Protein AF-A0AAD9SMD8-F1 (afdb_monomer_lite)

Sequence (154 aa):
MNNVNYDNNREYVNLDVPHDYDDERSPIELRICTTVQVEGDNNANLMTALPADHAKAVVDAVTATIRQAGSMNDGGIPMIDEEGRPRPFRITVAAGMNVEGSGNVLGSEEHIKQFLGGKRKRGDGDGGRVVVAADKGSDDDASPQPRRLRRSSI

Organism: Phomopsis amygdali (NCBI:txid1214568)

Foldseek 3Di:
DDDDDPPPDPPPPPDDPDDPPPPPFDAAEAEAEQEAEADEEQAQAADPDALVVVQVVVVVVVVVVLVVLPDPPPVRDPQADPVRDGHHYYYHYHGYYHHYYYNYDYYHPVRSCCSVVVVVPPDPDPPPPPPPDDDDDDDDDDDDDDDDDDDDDD

Secondary structure (DSSP, 8-state):
-------------------S--TTS--EEEEEE--EEE-SSS-EEE-SS-HHHHHHHHHHHHHHHHHHHTSTTS-----B-TTSPBPPEEEEEE--EEE-SSS-EEE-HHHHHHHHHHGGGSSS--------------------PPPPPP----

Radius of gyration: 37.09 Å; chains: 1; bounding box: 69×57×117 Å

Structure (mmCIF, N/CA/C/O backbone):
data_AF-A0AAD9SMD8-F1
#
_entry.id   AF-A0AAD9SMD8-F1
#
loop_
_atom_site.group_PDB
_atom_site.id
_atom_site.type_symbol
_atom_site.label_atom_id
_atom_site.label_alt_id
_atom_site.label_comp_id
_atom_site.label_asym_id
_atom_site.label_entity_id
_atom_site.label_seq_id
_atom_site.pdbx_PDB_ins_code
_atom_site.Cartn_x
_atom_site.Cartn_y
_atom_site.Cartn_z
_atom_site.occupancy
_atom_site.B_iso_or_equiv
_atom_site.auth_seq_id
_atom_site.auth_comp_id
_atom_site.auth_asym_id
_atom_site.auth_atom_id
_atom_site.pdbx_PDB_model_num
ATOM 1 N N . MET A 1 1 ? -27.475 4.976 -46.415 1.00 37.09 1 MET A N 1
ATOM 2 C CA . MET A 1 1 ? -27.737 4.311 -45.121 1.00 37.09 1 MET A CA 1
ATOM 3 C C . MET A 1 1 ? -26.912 3.035 -45.119 1.00 37.09 1 MET A C 1
ATOM 5 O O . MET A 1 1 ? -27.317 2.078 -45.760 1.00 37.09 1 MET A O 1
ATOM 9 N N . ASN A 1 2 ? -25.719 3.062 -44.518 1.00 40.25 2 ASN A N 1
ATOM 10 C CA . ASN A 1 2 ? -24.805 1.915 -44.499 1.00 40.25 2 ASN A CA 1
ATOM 11 C C . ASN A 1 2 ? -24.885 1.250 -43.125 1.00 40.25 2 ASN A C 1
ATOM 13 O O . ASN A 1 2 ? -24.437 1.824 -42.137 1.00 40.25 2 ASN A O 1
ATOM 17 N N . ASN A 1 3 ? -25.485 0.062 -43.087 1.00 40.34 3 ASN A N 1
ATOM 18 C CA . ASN A 1 3 ? -25.540 -0.798 -41.912 1.00 40.34 3 ASN A CA 1
ATOM 19 C C . ASN A 1 3 ? -24.268 -1.653 -41.895 1.00 40.34 3 ASN A C 1
ATOM 21 O O . ASN A 1 3 ? -24.104 -2.520 -42.753 1.00 40.34 3 ASN A O 1
ATOM 25 N N . VAL A 1 4 ? -23.363 -1.403 -40.949 1.00 52.03 4 VAL A N 1
ATOM 26 C CA . VAL A 1 4 ? -22.207 -2.275 -40.708 1.00 52.03 4 VAL A CA 1
ATOM 27 C C . VAL A 1 4 ? -22.582 -3.205 -39.561 1.00 52.03 4 VAL A C 1
ATOM 29 O O . VAL A 1 4 ? -22.691 -2.786 -38.412 1.00 52.03 4 VAL A O 1
ATOM 32 N N . ASN A 1 5 ? -22.862 -4.456 -39.915 1.00 48.25 5 ASN A N 1
ATOM 33 C CA . ASN A 1 5 ? -23.129 -5.548 -38.992 1.00 48.25 5 ASN A CA 1
ATOM 34 C C . ASN A 1 5 ? -21.787 -5.987 -38.382 1.00 48.25 5 ASN A C 1
ATOM 36 O O . ASN A 1 5 ? -20.930 -6.489 -39.108 1.00 48.25 5 ASN A O 1
ATOM 40 N N . TYR A 1 6 ? -21.574 -5.758 -37.085 1.00 47.47 6 TYR A N 1
ATOM 41 C CA . TYR A 1 6 ? -20.417 -6.307 -36.378 1.00 47.47 6 TYR A CA 1
ATOM 42 C C . TYR A 1 6 ? -20.752 -7.735 -35.953 1.00 47.47 6 TYR A C 1
ATOM 44 O O . TYR A 1 6 ? -21.434 -7.962 -34.956 1.00 47.47 6 TYR A O 1
ATOM 52 N N . ASP A 1 7 ? -20.294 -8.683 -36.762 1.00 49.16 7 ASP A N 1
ATOM 53 C CA . ASP A 1 7 ? -20.324 -10.107 -36.457 1.00 49.16 7 ASP A CA 1
ATOM 54 C C . ASP A 1 7 ? -19.351 -10.385 -35.295 1.00 49.16 7 ASP A C 1
ATOM 56 O O . ASP A 1 7 ? -18.130 -10.267 -35.422 1.00 49.16 7 ASP A O 1
ATOM 60 N N . ASN A 1 8 ? -19.917 -10.652 -34.119 1.00 50.91 8 ASN A N 1
ATOM 61 C CA . ASN A 1 8 ? -19.244 -10.743 -32.822 1.00 50.91 8 ASN A CA 1
ATOM 62 C C . ASN A 1 8 ? -18.761 -12.176 -32.521 1.00 50.91 8 ASN A C 1
ATOM 64 O O . ASN A 1 8 ? -18.941 -12.676 -31.416 1.00 50.91 8 ASN A O 1
ATOM 68 N N . ASN A 1 9 ? -18.129 -12.839 -33.490 1.00 48.12 9 ASN A N 1
ATOM 69 C CA . ASN A 1 9 ? -17.571 -14.185 -33.314 1.00 48.12 9 ASN A CA 1
ATOM 70 C C . ASN A 1 9 ? -16.062 -14.213 -33.585 1.00 48.12 9 ASN A C 1
ATOM 72 O O . ASN A 1 9 ? -15.570 -14.917 -34.465 1.00 48.12 9 ASN A O 1
ATOM 76 N N . ARG A 1 10 ? -15.297 -13.450 -32.795 1.00 45.31 10 ARG A N 1
ATOM 77 C CA . ARG A 1 10 ? -13.851 -13.670 -32.704 1.00 45.31 10 ARG A CA 1
ATOM 78 C C . ARG A 1 10 ? -13.603 -14.726 -31.635 1.00 45.31 10 ARG A C 1
ATOM 80 O O . ARG A 1 10 ? -13.593 -14.431 -30.445 1.00 45.31 10 ARG A O 1
ATOM 87 N N . GLU A 1 11 ? -13.465 -15.961 -32.099 1.00 45.81 11 GLU A N 1
ATOM 88 C CA . GLU A 1 11 ? -12.949 -17.090 -31.334 1.00 45.81 11 GLU A CA 1
ATOM 89 C C . GLU A 1 11 ? -11.710 -16.650 -30.540 1.00 45.81 11 GLU A C 1
ATOM 91 O O . GLU A 1 11 ? -10.709 -16.202 -31.105 1.00 45.81 11 GLU A O 1
ATOM 96 N N . TYR A 1 12 ? -11.788 -16.754 -29.214 1.00 48.41 12 TYR A N 1
ATOM 97 C CA . TYR A 1 12 ? -10.625 -16.647 -28.345 1.00 48.41 12 TYR A CA 1
ATOM 98 C C . TYR A 1 12 ? -9.785 -17.908 -28.547 1.00 48.41 12 TYR A C 1
ATOM 100 O O . TYR A 1 12 ? -9.951 -18.911 -27.854 1.00 48.41 12 TYR A O 1
ATOM 108 N N . VAL A 1 13 ? -8.896 -17.867 -29.537 1.00 49.62 13 VAL A N 1
ATOM 109 C CA . VAL A 1 13 ? -7.758 -18.780 -29.597 1.00 49.62 13 VAL A CA 1
ATOM 110 C C . VAL A 1 13 ? -6.926 -18.555 -28.337 1.00 49.62 13 VAL A C 1
ATOM 112 O O . VAL A 1 13 ? -6.273 -17.526 -28.180 1.00 49.62 13 VAL A O 1
ATOM 115 N N . ASN A 1 14 ? -7.003 -19.513 -27.413 1.00 51.34 14 ASN A N 1
ATOM 116 C CA . ASN A 1 14 ? -6.054 -19.663 -26.318 1.00 51.34 14 ASN A CA 1
ATOM 117 C C . ASN A 1 14 ? -4.663 -19.874 -26.930 1.00 51.34 14 ASN A C 1
ATOM 119 O O . ASN A 1 14 ? -4.313 -20.989 -27.314 1.00 51.34 14 ASN A O 1
ATOM 123 N N . LEU A 1 15 ? -3.900 -18.793 -27.055 1.00 50.69 15 LEU A N 1
ATOM 124 C CA . LEU A 1 15 ? -2.476 -18.815 -27.351 1.00 50.69 15 LEU A CA 1
ATOM 125 C C . LEU A 1 15 ? -1.752 -18.275 -26.118 1.00 50.69 15 LEU A C 1
ATOM 127 O O . LEU A 1 15 ? -2.019 -17.163 -25.672 1.00 50.69 15 LEU A O 1
ATOM 131 N N . ASP A 1 16 ? -0.862 -19.121 -25.607 1.00 51.62 16 ASP A N 1
ATOM 132 C CA . ASP A 1 16 ? 0.142 -18.874 -24.573 1.00 51.62 16 ASP A CA 1
ATOM 133 C C . ASP A 1 16 ? -0.337 -18.857 -23.116 1.00 51.62 16 ASP A C 1
ATOM 135 O O . ASP A 1 16 ? -0.513 -17.820 -22.481 1.00 51.62 16 ASP A O 1
ATOM 139 N N . VAL A 1 17 ? -0.415 -20.060 -22.538 1.00 55.19 17 VAL A N 1
ATOM 140 C CA . VAL A 1 17 ? -0.033 -20.263 -21.134 1.00 55.19 17 VAL A CA 1
ATOM 141 C C . VAL A 1 17 ? 1.499 -20.176 -21.089 1.00 55.19 17 VAL A C 1
ATOM 143 O O . VAL A 1 17 ? 2.145 -21.060 -21.659 1.00 55.19 17 VAL A O 1
ATOM 146 N N . PRO A 1 18 ? 2.122 -19.155 -20.472 1.00 51.69 18 PRO A N 1
ATOM 147 C CA . PRO A 1 18 ? 3.570 -19.121 -20.364 1.00 51.69 18 PRO A CA 1
ATOM 148 C C . PRO A 1 18 ? 4.018 -20.198 -19.377 1.00 51.69 18 PRO A C 1
ATOM 150 O O . PRO A 1 18 ? 3.713 -20.149 -18.188 1.00 51.69 18 PRO A O 1
ATOM 153 N N . HIS A 1 19 ? 4.718 -21.174 -19.939 1.00 46.28 19 HIS A N 1
ATOM 154 C CA . HIS A 1 19 ? 5.543 -22.176 -19.283 1.00 46.28 19 HIS A CA 1
ATOM 155 C C . HIS A 1 19 ? 6.683 -21.495 -18.500 1.00 46.28 19 HIS A C 1
ATOM 157 O O . HIS A 1 19 ? 7.206 -20.469 -18.937 1.00 46.28 19 HIS A O 1
ATOM 163 N N . ASP A 1 20 ? 7.067 -22.079 -17.367 1.00 49.25 20 ASP A N 1
ATOM 164 C CA . ASP A 1 20 ? 8.101 -21.629 -16.425 1.00 49.25 20 ASP A CA 1
ATOM 165 C C . ASP A 1 20 ? 9.451 -21.277 -17.101 1.00 49.25 20 ASP A C 1
ATOM 167 O O . ASP A 1 20 ? 10.289 -22.145 -17.328 1.00 49.25 20 ASP A O 1
ATOM 171 N N . TYR A 1 21 ? 9.671 -19.996 -17.427 1.00 48.88 21 TYR A N 1
ATOM 172 C CA . TYR A 1 21 ? 10.947 -19.431 -17.921 1.00 48.88 21 TYR A CA 1
ATOM 173 C C . TYR A 1 21 ? 11.528 -18.367 -16.970 1.00 48.88 21 TYR A C 1
ATOM 175 O O . TYR A 1 21 ? 12.347 -17.541 -17.386 1.00 48.88 21 TYR A O 1
ATOM 183 N N . ASP A 1 22 ? 11.066 -18.320 -15.720 1.00 55.06 22 ASP A N 1
ATOM 184 C CA . ASP A 1 22 ? 11.401 -17.227 -14.798 1.00 55.06 22 ASP A CA 1
ATOM 185 C C . ASP A 1 22 ? 12.686 -17.478 -13.989 1.00 55.06 22 ASP A C 1
ATOM 187 O O . ASP A 1 22 ? 13.324 -16.520 -13.563 1.00 55.06 22 ASP A O 1
ATOM 191 N N . ASP A 1 23 ? 13.131 -18.732 -13.849 1.00 56.59 23 ASP A N 1
ATOM 192 C CA . ASP A 1 23 ? 14.270 -19.075 -12.979 1.00 56.59 23 ASP A CA 1
ATOM 193 C C . ASP A 1 23 ? 15.657 -18.769 -13.589 1.00 56.59 23 ASP A C 1
ATOM 195 O O . ASP A 1 23 ? 16.641 -18.673 -12.860 1.00 56.59 23 ASP A O 1
ATOM 199 N N . GLU A 1 24 ? 15.759 -18.568 -14.910 1.00 61.44 24 GLU A N 1
ATOM 200 C CA . GLU A 1 24 ? 17.026 -18.247 -15.604 1.00 61.44 24 GLU A CA 1
ATOM 201 C C . GLU A 1 24 ? 17.167 -16.768 -15.995 1.00 61.44 24 GLU A C 1
ATOM 203 O O . GLU A 1 24 ? 18.177 -16.362 -16.580 1.00 61.44 24 GLU A O 1
ATOM 208 N N . ARG A 1 25 ? 16.146 -15.946 -15.738 1.00 70.75 25 ARG A N 1
ATOM 209 C CA . ARG A 1 25 ? 16.207 -14.504 -16.004 1.00 70.75 25 ARG A CA 1
ATOM 210 C C . ARG A 1 25 ? 16.769 -13.822 -14.767 1.00 70.75 25 ARG A C 1
ATOM 212 O O . ARG A 1 25 ? 16.466 -14.219 -13.653 1.00 70.75 25 ARG A O 1
ATOM 219 N N . SER A 1 26 ? 17.567 -12.773 -14.950 1.00 80.94 26 SER A N 1
ATOM 220 C CA . SER A 1 26 ? 18.040 -11.933 -13.843 1.00 80.94 26 SER A CA 1
ATOM 221 C C . SER A 1 26 ? 17.081 -10.754 -13.647 1.00 80.94 26 SER A C 1
ATOM 223 O O . SER A 1 26 ? 17.343 -9.678 -14.200 1.00 80.94 26 SER A O 1
ATOM 225 N N . PRO A 1 27 ? 15.949 -10.891 -12.922 1.00 86.56 27 PRO A N 1
ATOM 226 C CA . PRO A 1 27 ? 15.024 -9.787 -12.752 1.00 86.56 27 PRO A CA 1
ATOM 227 C C . PRO A 1 27 ? 15.665 -8.664 -11.939 1.00 86.56 27 PRO A C 1
ATOM 229 O O . PRO A 1 27 ? 16.622 -8.848 -11.183 1.00 86.56 27 PRO A O 1
ATOM 232 N N . ILE A 1 28 ? 15.117 -7.472 -12.097 1.00 86.06 28 ILE A N 1
ATOM 233 C CA . ILE A 1 28 ? 15.288 -6.394 -11.137 1.00 86.06 28 ILE A CA 1
ATOM 234 C C . ILE A 1 28 ? 14.093 -6.488 -10.194 1.00 86.06 28 ILE A C 1
ATOM 236 O O . ILE A 1 28 ? 12.949 -6.303 -10.615 1.00 86.06 28 ILE A O 1
ATOM 240 N N . GLU A 1 29 ? 14.353 -6.829 -8.935 1.00 89.69 29 GLU A N 1
ATOM 241 C CA . GLU A 1 29 ? 13.311 -7.014 -7.931 1.00 89.69 29 GLU A CA 1
ATOM 242 C C . GLU A 1 29 ? 13.233 -5.813 -6.987 1.00 89.69 29 GLU A C 1
ATOM 244 O O . GLU A 1 29 ? 14.230 -5.374 -6.411 1.00 89.69 29 GLU A O 1
ATOM 249 N N . LEU A 1 30 ? 12.018 -5.302 -6.806 1.00 90.06 30 LEU A N 1
ATOM 250 C CA . LEU A 1 30 ? 11.690 -4.274 -5.833 1.00 90.06 30 LEU A CA 1
ATOM 251 C C . LEU A 1 30 ? 10.620 -4.803 -4.882 1.00 90.06 30 LEU A C 1
ATOM 253 O O . LEU A 1 30 ? 9.510 -5.139 -5.295 1.00 90.06 30 LEU A O 1
ATOM 257 N N . ARG A 1 31 ? 10.927 -4.812 -3.585 1.00 93.88 31 ARG A N 1
ATOM 258 C CA . ARG A 1 31 ? 9.972 -5.181 -2.540 1.00 93.88 31 ARG A CA 1
ATOM 259 C C . ARG A 1 31 ? 9.627 -3.973 -1.681 1.00 93.88 31 ARG A C 1
ATOM 261 O O . ARG A 1 31 ? 10.504 -3.374 -1.068 1.00 93.88 31 ARG A O 1
ATOM 268 N N . ILE A 1 32 ? 8.341 -3.648 -1.611 1.00 94.31 32 ILE A N 1
ATOM 269 C CA . ILE A 1 32 ? 7.810 -2.541 -0.813 1.00 94.31 32 ILE A CA 1
ATOM 270 C C . ILE A 1 32 ? 6.962 -3.132 0.307 1.00 94.31 32 ILE A C 1
ATOM 272 O O . ILE A 1 32 ? 6.014 -3.870 0.047 1.00 94.31 32 ILE A O 1
ATOM 276 N N . CYS A 1 33 ? 7.304 -2.815 1.553 1.00 94.94 33 CYS A N 1
ATOM 277 C CA . CYS A 1 33 ? 6.577 -3.268 2.732 1.00 94.94 33 CYS A CA 1
ATOM 278 C C . CYS A 1 33 ? 6.165 -2.058 3.573 1.00 94.94 33 CYS A C 1
ATOM 280 O O . CYS A 1 33 ? 7.026 -1.307 4.026 1.00 94.94 33 CYS A O 1
ATOM 282 N N . THR A 1 34 ? 4.865 -1.865 3.774 1.00 95.19 34 THR A N 1
ATOM 283 C CA . THR A 1 34 ? 4.303 -0.758 4.573 1.00 95.19 34 THR A CA 1
ATOM 284 C C . THR A 1 34 ? 3.443 -1.262 5.727 1.00 95.19 34 THR A C 1
ATOM 286 O O . THR A 1 34 ? 2.564 -0.558 6.217 1.00 95.19 34 THR A O 1
ATOM 289 N N . THR A 1 35 ? 3.674 -2.501 6.160 1.00 94.62 35 THR A N 1
ATOM 290 C CA . THR A 1 35 ? 2.853 -3.175 7.164 1.00 94.62 35 THR A CA 1
ATOM 291 C C . THR A 1 35 ? 2.871 -2.472 8.517 1.00 94.62 35 THR A C 1
ATOM 293 O O . THR A 1 35 ? 3.939 -2.124 9.016 1.00 94.62 35 THR A O 1
ATOM 296 N N . VAL A 1 36 ? 1.702 -2.345 9.143 1.00 94.62 36 VAL A N 1
ATOM 297 C CA . VAL A 1 36 ? 1.554 -1.837 10.515 1.00 94.62 36 VAL A CA 1
ATOM 298 C C . VAL A 1 36 ? 1.141 -2.982 11.431 1.00 94.62 36 VAL A C 1
ATOM 300 O O . VAL A 1 36 ? 0.182 -3.693 11.142 1.00 94.62 36 VAL A O 1
ATOM 303 N N . GLN A 1 37 ? 1.853 -3.150 12.541 1.00 95.56 37 GLN A N 1
ATOM 304 C CA . GLN A 1 37 ? 1.560 -4.150 13.562 1.00 95.56 37 GLN A CA 1
ATOM 305 C C . GLN A 1 37 ? 1.329 -3.442 14.894 1.00 95.56 37 GLN A C 1
ATOM 307 O O . GLN A 1 37 ? 2.157 -2.643 15.331 1.00 95.56 37 GLN A O 1
ATOM 312 N N . VAL A 1 38 ? 0.180 -3.703 15.510 1.00 95.50 38 VAL A N 1
ATOM 313 C CA . VAL A 1 38 ? -0.193 -3.177 16.823 1.00 95.50 38 VAL A CA 1
ATOM 314 C C . VAL A 1 38 ? -0.434 -4.351 17.750 1.00 95.50 38 VAL A C 1
ATOM 316 O O . VAL A 1 38 ? -1.282 -5.190 17.467 1.00 95.50 38 VAL A O 1
ATOM 319 N N . GLU A 1 39 ? 0.296 -4.383 18.858 1.00 96.44 39 GLU A N 1
ATOM 320 C CA . GLU A 1 39 ? 0.222 -5.444 19.861 1.00 96.44 39 GLU A CA 1
ATOM 321 C C . GLU A 1 39 ? -0.137 -4.870 21.233 1.00 96.44 39 GLU A C 1
ATOM 323 O O . GLU A 1 39 ? 0.208 -3.732 21.565 1.00 96.44 39 GLU A O 1
ATOM 328 N N . GLY A 1 40 ? -0.812 -5.678 22.048 1.00 95.81 40 GLY A N 1
ATOM 329 C CA . GLY A 1 40 ? -1.255 -5.300 23.388 1.00 95.81 40 GLY A CA 1
ATOM 330 C C . GLY A 1 40 ? -2.599 -4.571 23.408 1.00 95.81 40 GLY A C 1
ATOM 331 O O . GLY A 1 40 ? -3.321 -4.503 22.415 1.00 95.81 40 GLY A O 1
ATOM 332 N N . ASP A 1 41 ? -2.953 -4.037 24.575 1.00 95.69 41 ASP A N 1
ATOM 333 C CA . ASP A 1 41 ? -4.276 -3.470 24.826 1.00 95.69 41 ASP A CA 1
ATOM 334 C C . ASP A 1 41 ? -4.258 -1.941 24.929 1.00 95.69 41 ASP A C 1
ATOM 336 O O . ASP A 1 41 ? -3.317 -1.338 25.444 1.00 95.69 41 ASP A O 1
ATOM 340 N N . ASN A 1 42 ? -5.381 -1.313 24.575 1.00 93.44 42 ASN A N 1
ATOM 341 C CA . ASN A 1 42 ? -5.644 0.117 24.758 1.00 93.44 42 ASN A CA 1
ATOM 342 C C . ASN A 1 42 ? -4.685 1.062 24.011 1.00 93.44 42 ASN A C 1
ATOM 344 O O . ASN A 1 42 ? -4.486 2.203 24.446 1.00 93.44 42 ASN A O 1
ATOM 348 N N . ASN A 1 43 ? -4.125 0.620 22.886 1.00 93.06 43 ASN A N 1
ATOM 349 C CA . ASN A 1 43 ? -3.302 1.467 22.031 1.00 93.06 43 ASN A CA 1
ATOM 350 C C . ASN A 1 43 ? -4.152 2.521 21.310 1.00 93.06 43 ASN A C 1
ATOM 352 O O . ASN A 1 43 ? -5.278 2.251 20.896 1.00 93.06 43 ASN A O 1
ATOM 356 N N . ALA A 1 44 ? -3.595 3.715 21.114 1.00 93.44 44 ALA A N 1
ATOM 357 C CA . ALA A 1 44 ? -4.220 4.791 20.350 1.00 93.44 44 ALA A CA 1
ATOM 358 C C . ALA A 1 44 ? -3.236 5.287 19.285 1.00 93.44 44 ALA A C 1
ATOM 360 O O . ALA A 1 44 ? -2.317 6.044 19.593 1.00 93.44 44 ALA A O 1
ATOM 361 N N . ASN A 1 45 ? -3.427 4.851 18.039 1.00 93.00 45 ASN A N 1
ATOM 362 C CA . ASN A 1 45 ? -2.545 5.175 16.920 1.00 93.00 45 ASN A CA 1
ATOM 363 C C . ASN A 1 45 ? -3.227 6.133 15.941 1.00 93.00 45 ASN A C 1
ATOM 365 O O . ASN A 1 45 ? -4.216 5.793 15.289 1.00 93.00 45 ASN A O 1
ATOM 369 N N . LEU A 1 46 ? -2.667 7.336 15.822 1.00 94.06 46 LEU A N 1
ATOM 370 C CA . LEU A 1 46 ? -3.077 8.299 14.809 1.00 94.06 46 LEU A CA 1
ATOM 371 C C . LEU A 1 46 ? -2.599 7.826 13.433 1.00 94.06 46 LEU A C 1
ATOM 373 O O . LEU A 1 46 ? -1.398 7.705 13.203 1.00 94.06 46 LEU A O 1
ATOM 377 N N . MET A 1 47 ? -3.536 7.610 12.514 1.00 92.31 47 MET A N 1
ATOM 378 C CA . MET A 1 47 ? -3.246 7.257 11.126 1.00 92.31 47 MET A CA 1
ATOM 379 C C . MET A 1 47 ? -3.657 8.399 10.204 1.00 92.31 47 MET A C 1
ATOM 381 O O . MET A 1 47 ? -4.828 8.774 10.147 1.00 92.31 47 MET A O 1
ATOM 385 N N . THR A 1 48 ? -2.685 8.952 9.482 1.00 90.56 48 THR A N 1
ATOM 386 C CA . THR A 1 48 ? -2.912 9.994 8.469 1.00 90.56 48 THR A CA 1
ATOM 387 C C . THR A 1 48 ? -3.249 9.412 7.098 1.00 90.56 48 THR A C 1
ATOM 389 O O . THR A 1 48 ? -3.911 10.078 6.308 1.00 90.56 48 THR A O 1
ATOM 392 N N . ALA A 1 49 ? -2.830 8.174 6.828 1.00 91.31 49 ALA A N 1
ATOM 393 C CA . ALA A 1 49 ? -3.174 7.397 5.643 1.00 91.31 49 ALA A CA 1
ATOM 394 C C . ALA A 1 49 ? -3.068 5.892 5.947 1.00 91.31 49 ALA A C 1
ATOM 396 O O . ALA A 1 49 ? -2.516 5.493 6.980 1.00 91.31 49 ALA A O 1
ATOM 397 N N . LEU A 1 50 ? -3.608 5.047 5.066 1.00 93.06 50 LEU A N 1
ATOM 398 C CA . LEU A 1 50 ? -3.499 3.596 5.207 1.00 93.06 50 LEU A CA 1
ATOM 399 C C . LEU A 1 50 ? -2.132 3.098 4.697 1.00 93.06 50 LEU A C 1
ATOM 401 O O . LEU A 1 50 ? -1.554 3.697 3.786 1.00 93.06 50 LEU A O 1
ATOM 405 N N . PRO A 1 51 ? -1.630 1.949 5.194 1.00 94.69 51 PRO A N 1
ATOM 406 C CA . PRO A 1 51 ? -0.466 1.257 4.634 1.00 94.69 51 PRO A CA 1
ATOM 407 C C . PRO A 1 51 ? -0.472 1.153 3.105 1.00 94.69 51 PRO A C 1
ATOM 409 O O . PRO A 1 51 ? 0.566 1.317 2.461 1.00 94.69 51 PRO A O 1
ATOM 412 N N . ALA A 1 52 ? -1.646 0.907 2.517 1.00 94.50 52 ALA A N 1
ATOM 413 C CA . ALA A 1 52 ? -1.827 0.795 1.074 1.00 94.50 52 ALA A CA 1
ATOM 414 C C . ALA A 1 52 ? -1.580 2.123 0.340 1.00 94.50 52 ALA A C 1
ATOM 416 O O . ALA A 1 52 ? -0.966 2.120 -0.726 1.00 94.50 52 ALA A O 1
ATOM 417 N N . ASP A 1 53 ? -1.990 3.251 0.925 1.00 95.00 53 ASP A N 1
ATOM 418 C CA . ASP A 1 53 ? -1.792 4.580 0.340 1.00 95.00 53 ASP A CA 1
ATOM 419 C C . ASP A 1 53 ? -0.304 4.932 0.298 1.00 95.00 53 ASP A C 1
ATOM 421 O O . ASP A 1 53 ? 0.213 5.395 -0.721 1.00 95.00 53 ASP A O 1
ATOM 425 N N . HIS A 1 54 ? 0.411 4.631 1.385 1.00 94.62 54 HIS A N 1
ATOM 426 C CA . HIS A 1 54 ? 1.861 4.793 1.443 1.00 94.62 54 HIS A CA 1
ATOM 427 C C . HIS A 1 54 ? 2.572 3.892 0.435 1.00 94.62 54 HIS A C 1
ATOM 429 O O . HIS A 1 54 ? 3.458 4.355 -0.281 1.00 94.62 54 HIS A O 1
ATOM 435 N N . ALA A 1 55 ? 2.170 2.622 0.339 1.00 95.25 55 ALA A N 1
ATOM 436 C CA . ALA A 1 55 ? 2.764 1.699 -0.620 1.00 95.25 55 ALA A CA 1
ATOM 437 C C . ALA A 1 55 ? 2.570 2.185 -2.057 1.00 95.25 55 ALA A C 1
ATOM 439 O O . ALA A 1 55 ? 3.523 2.194 -2.833 1.00 95.25 55 ALA A O 1
ATOM 440 N N . LYS A 1 56 ? 1.362 2.645 -2.395 1.00 94.88 56 LYS A N 1
ATOM 441 C CA . LYS A 1 56 ? 1.061 3.210 -3.709 1.00 94.88 56 LYS A CA 1
ATOM 442 C C . LYS A 1 56 ? 1.936 4.423 -4.017 1.00 94.88 56 LYS A C 1
ATOM 444 O O . LYS A 1 56 ? 2.552 4.458 -5.076 1.00 94.88 56 LYS A O 1
ATOM 449 N N . ALA A 1 57 ? 2.046 5.371 -3.087 1.00 95.50 57 ALA A N 1
ATOM 450 C CA . ALA A 1 57 ? 2.877 6.559 -3.279 1.00 95.50 57 ALA A CA 1
ATOM 451 C C . ALA A 1 57 ? 4.349 6.198 -3.551 1.00 95.50 57 ALA A C 1
ATOM 453 O O . ALA A 1 57 ? 4.983 6.792 -4.424 1.00 95.50 57 ALA A O 1
ATOM 454 N N . VAL A 1 58 ? 4.879 5.191 -2.848 1.00 94.06 58 VAL A N 1
ATOM 455 C CA . VAL A 1 58 ? 6.240 4.686 -3.079 1.00 94.06 58 VAL A CA 1
ATOM 456 C C . VAL A 1 58 ? 6.355 4.022 -4.452 1.00 94.06 58 VAL A C 1
ATOM 458 O O . VAL A 1 58 ? 7.286 4.333 -5.192 1.00 94.06 58 VAL A O 1
ATOM 461 N N . VAL A 1 59 ? 5.415 3.148 -4.827 1.00 94.12 59 VAL A N 1
ATOM 462 C CA . VAL A 1 59 ? 5.407 2.491 -6.148 1.00 94.12 59 VAL A CA 1
ATOM 463 C C . VAL A 1 59 ? 5.378 3.522 -7.273 1.00 94.12 59 VAL A C 1
ATOM 465 O O . VAL A 1 59 ? 6.162 3.413 -8.218 1.00 94.12 59 VAL A O 1
ATOM 468 N N . ASP A 1 60 ? 4.508 4.524 -7.173 1.00 93.44 60 ASP A N 1
ATOM 469 C CA . ASP A 1 60 ? 4.346 5.557 -8.195 1.00 93.44 60 ASP A CA 1
ATOM 470 C C . ASP A 1 60 ? 5.638 6.377 -8.348 1.00 93.44 60 ASP A C 1
ATOM 472 O O . ASP A 1 60 ? 6.129 6.567 -9.465 1.00 93.44 60 ASP A O 1
ATOM 476 N N . ALA A 1 61 ? 6.245 6.790 -7.229 1.00 92.44 61 ALA A N 1
ATOM 477 C CA . ALA A 1 61 ? 7.502 7.539 -7.221 1.00 92.44 61 ALA A CA 1
ATOM 478 C C . ALA A 1 61 ? 8.673 6.726 -7.794 1.00 92.44 61 ALA A C 1
ATOM 480 O O . ALA A 1 61 ? 9.460 7.237 -8.599 1.00 92.44 61 ALA A O 1
ATOM 481 N N . VAL A 1 62 ? 8.778 5.449 -7.422 1.00 89.75 62 VAL A N 1
ATOM 482 C CA . VAL A 1 62 ? 9.844 4.571 -7.917 1.00 89.75 62 VAL A CA 1
ATOM 483 C C . VAL A 1 62 ? 9.652 4.280 -9.403 1.00 89.75 62 VAL A C 1
ATOM 485 O O . VAL A 1 62 ? 10.602 4.392 -10.173 1.00 89.75 62 VAL A O 1
ATOM 488 N N . THR A 1 63 ? 8.426 4.002 -9.844 1.00 87.62 63 THR A N 1
ATOM 489 C CA . THR A 1 63 ? 8.120 3.764 -11.263 1.00 87.62 63 THR A CA 1
ATOM 490 C C . THR A 1 63 ? 8.430 4.994 -12.115 1.00 87.62 63 THR A C 1
ATOM 492 O O . THR A 1 63 ? 9.004 4.865 -13.199 1.00 87.62 63 THR A O 1
ATOM 495 N N . ALA A 1 64 ? 8.087 6.193 -11.633 1.00 88.31 64 ALA A N 1
ATOM 496 C CA . ALA A 1 64 ? 8.432 7.442 -12.307 1.00 88.31 64 ALA A CA 1
ATOM 497 C C . ALA A 1 64 ? 9.953 7.621 -12.410 1.00 88.31 64 ALA A C 1
ATOM 499 O O . ALA A 1 64 ? 10.464 7.891 -13.498 1.00 88.31 64 ALA A O 1
ATOM 500 N N . THR A 1 65 ? 10.670 7.384 -11.311 1.00 85.88 65 THR A N 1
ATOM 501 C CA . THR A 1 65 ? 12.137 7.454 -11.269 1.00 85.88 65 THR A CA 1
ATOM 502 C C . THR A 1 65 ? 12.778 6.465 -12.239 1.00 85.88 65 THR A C 1
ATOM 504 O O . THR A 1 65 ? 13.661 6.849 -12.993 1.00 85.88 65 THR A O 1
ATOM 507 N N . ILE A 1 66 ? 12.314 5.214 -12.297 1.00 82.88 66 ILE A N 1
ATOM 508 C CA . ILE A 1 66 ? 12.860 4.192 -13.208 1.00 82.88 66 ILE A CA 1
ATOM 509 C C . ILE A 1 66 ? 12.665 4.593 -14.671 1.00 82.88 66 ILE A C 1
ATOM 511 O O . ILE A 1 66 ? 13.589 4.483 -15.475 1.00 82.88 66 ILE A O 1
ATOM 515 N N . ARG A 1 67 ? 11.478 5.106 -15.020 1.00 81.50 67 ARG A N 1
ATOM 516 C CA . ARG A 1 67 ? 11.202 5.599 -16.378 1.00 81.50 67 ARG A CA 1
ATOM 517 C C . ARG A 1 67 ? 12.123 6.756 -16.767 1.00 81.50 67 ARG A C 1
ATOM 519 O O . ARG A 1 67 ? 12.497 6.857 -17.929 1.00 81.50 67 ARG A O 1
ATOM 526 N N . GLN A 1 68 ? 12.482 7.611 -15.811 1.00 81.00 68 GLN A N 1
ATOM 527 C CA . GLN A 1 68 ? 13.387 8.743 -16.026 1.00 81.00 68 GLN A CA 1
ATOM 528 C C . GLN A 1 68 ? 14.860 8.310 -16.069 1.00 81.00 68 GLN A C 1
ATOM 530 O O . GLN A 1 68 ? 15.603 8.775 -16.928 1.00 81.00 68 GLN A O 1
ATOM 535 N N . ALA A 1 69 ? 15.264 7.377 -15.203 1.00 73.25 69 ALA A N 1
ATOM 536 C CA . ALA A 1 69 ? 16.622 6.840 -15.117 1.00 73.25 69 ALA A CA 1
ATOM 537 C C . ALA A 1 69 ? 17.026 6.015 -16.350 1.00 73.25 69 ALA A C 1
ATOM 539 O O . ALA A 1 69 ? 18.211 5.830 -16.599 1.00 73.25 69 ALA A O 1
ATOM 540 N N . GLY A 1 70 ? 16.065 5.541 -17.151 1.00 61.47 70 GLY A N 1
ATOM 541 C CA . GLY A 1 70 ? 16.334 4.947 -18.466 1.00 61.47 70 GLY A CA 1
ATOM 542 C C . GLY A 1 70 ? 16.850 5.942 -19.518 1.00 61.47 70 GLY A C 1
ATOM 543 O O . GLY A 1 70 ? 17.231 5.526 -20.610 1.00 61.47 70 GLY A O 1
ATOM 544 N N . SER A 1 71 ? 16.867 7.246 -19.217 1.00 57.53 71 SER A N 1
ATOM 545 C CA . SER A 1 71 ? 17.454 8.272 -20.079 1.00 57.53 71 SER A CA 1
ATOM 546 C C . SER A 1 71 ? 18.985 8.258 -19.976 1.00 57.53 71 SER A C 1
ATOM 548 O O . SER A 1 71 ? 19.555 8.291 -18.890 1.00 57.53 71 SER A O 1
ATOM 550 N N . MET A 1 72 ? 19.651 8.222 -21.130 1.00 55.25 72 MET A N 1
ATOM 551 C CA . MET A 1 72 ? 21.072 7.898 -21.350 1.00 55.25 72 MET A CA 1
ATOM 552 C C . MET A 1 72 ? 22.128 8.753 -20.619 1.00 55.25 72 MET A C 1
ATOM 554 O O . MET A 1 72 ? 23.311 8.435 -20.713 1.00 55.25 72 MET A O 1
ATOM 558 N N . ASN A 1 73 ? 21.746 9.813 -19.902 1.00 57.34 73 ASN A N 1
ATOM 559 C CA . ASN A 1 73 ? 22.691 10.828 -19.427 1.00 57.34 73 ASN A CA 1
ATOM 560 C C . ASN A 1 73 ? 23.150 10.662 -17.964 1.00 57.34 73 ASN A C 1
ATOM 562 O O . ASN A 1 73 ? 24.190 11.217 -17.625 1.00 57.34 73 ASN A O 1
ATOM 566 N N . ASP A 1 74 ? 22.453 9.874 -17.132 1.00 59.91 74 ASP A N 1
ATOM 567 C CA . ASP A 1 74 ? 22.711 9.800 -15.675 1.00 59.91 74 ASP A CA 1
ATOM 568 C C . ASP A 1 74 ? 23.123 8.401 -15.161 1.00 59.91 74 ASP A C 1
ATOM 570 O O . ASP A 1 74 ? 23.002 8.104 -13.975 1.00 59.91 74 ASP A O 1
ATOM 574 N N . GLY A 1 75 ? 23.640 7.520 -16.028 1.00 62.94 75 GLY A N 1
ATOM 575 C CA . GLY A 1 75 ? 24.133 6.198 -15.598 1.00 62.94 75 GLY A CA 1
ATOM 576 C C . GLY A 1 75 ? 23.014 5.226 -15.208 1.00 62.94 75 GLY A C 1
ATOM 577 O O . GLY A 1 75 ? 23.054 4.626 -14.138 1.00 62.94 75 GLY A O 1
ATOM 578 N N . GLY A 1 76 ? 22.008 5.108 -16.082 1.00 74.25 76 GLY A N 1
ATOM 579 C CA . GLY A 1 76 ? 20.760 4.374 -15.867 1.00 74.25 76 GLY A CA 1
ATOM 580 C C . GLY A 1 76 ? 20.867 2.909 -15.427 1.00 74.25 76 GLY A C 1
ATOM 581 O O . GLY A 1 76 ? 21.930 2.293 -15.383 1.00 74.25 76 GLY A O 1
ATOM 582 N N . ILE A 1 77 ? 19.709 2.327 -15.115 1.00 80.44 77 ILE A N 1
ATOM 583 C CA . ILE A 1 77 ? 19.601 0.931 -14.675 1.00 80.44 77 ILE A CA 1
ATOM 584 C C . ILE A 1 77 ? 19.921 0.005 -15.865 1.00 80.44 77 ILE A C 1
ATOM 586 O O . ILE A 1 77 ? 19.289 0.150 -16.914 1.00 80.44 77 ILE A O 1
ATOM 590 N N . PRO A 1 78 ? 20.863 -0.953 -15.749 1.00 81.50 78 PRO A N 1
ATOM 591 C CA . PRO A 1 78 ? 21.173 -1.876 -16.836 1.00 81.50 78 PRO A CA 1
ATOM 592 C C . PRO A 1 78 ? 19.975 -2.797 -17.091 1.00 81.50 78 PRO A C 1
ATOM 594 O O . PRO A 1 78 ? 19.641 -3.638 -16.258 1.00 81.50 78 PRO A O 1
ATOM 597 N N . MET A 1 79 ? 19.329 -2.618 -18.245 1.00 84.94 79 MET A N 1
ATOM 598 C CA . MET A 1 79 ? 18.102 -3.328 -18.638 1.00 84.94 79 MET A CA 1
ATOM 599 C C . MET A 1 79 ? 18.352 -4.582 -19.486 1.00 84.94 79 MET A C 1
ATOM 601 O O . MET A 1 79 ? 17.391 -5.234 -19.885 1.00 84.94 79 MET A O 1
ATOM 605 N N . ILE A 1 80 ? 19.611 -4.917 -19.769 1.00 85.75 80 ILE A N 1
ATOM 606 C CA . ILE A 1 80 ? 20.020 -6.081 -20.562 1.00 85.75 80 ILE A CA 1
ATOM 607 C C . ILE A 1 80 ? 20.871 -6.997 -19.674 1.00 85.75 80 ILE A C 1
ATOM 609 O O . ILE A 1 80 ? 21.702 -6.494 -18.915 1.00 85.75 80 ILE A O 1
ATOM 613 N N . ASP A 1 81 ? 20.613 -8.304 -19.707 1.00 84.38 81 ASP A N 1
ATOM 614 C CA . ASP A 1 81 ? 21.391 -9.314 -18.977 1.00 84.38 81 ASP A CA 1
ATOM 615 C C . ASP A 1 81 ? 22.674 -9.730 -19.728 1.00 84.38 81 ASP A C 1
ATOM 617 O O . ASP A 1 81 ? 22.989 -9.205 -20.799 1.00 84.38 81 ASP A O 1
ATOM 621 N N . GLU A 1 82 ? 23.448 -10.646 -19.142 1.00 84.81 82 GLU A N 1
ATOM 622 C CA . GLU A 1 82 ? 24.728 -11.118 -19.692 1.00 84.81 82 GLU A CA 1
ATOM 623 C C . GLU A 1 82 ? 24.553 -11.877 -21.020 1.00 84.81 82 GLU A C 1
ATOM 625 O O . GLU A 1 82 ? 25.463 -11.906 -21.851 1.00 84.81 82 GLU A O 1
ATOM 630 N N . GLU A 1 83 ? 23.357 -12.415 -21.268 1.00 84.44 83 GLU A N 1
ATOM 631 C CA . GLU A 1 83 ? 22.979 -13.109 -22.500 1.00 84.44 83 GLU A CA 1
ATOM 632 C C . GLU A 1 83 ? 22.344 -12.180 -23.550 1.00 84.44 83 GLU A C 1
ATOM 634 O O . GLU A 1 83 ? 21.925 -12.639 -24.617 1.00 84.44 83 GLU A O 1
ATOM 639 N N . GLY A 1 84 ? 22.268 -10.871 -23.286 1.00 85.00 84 GLY A N 1
ATOM 640 C CA . GLY A 1 84 ? 21.715 -9.886 -24.217 1.00 85.00 84 GLY A CA 1
ATOM 641 C C . GLY A 1 84 ? 20.184 -9.789 -24.217 1.00 85.00 84 GLY A C 1
ATOM 642 O O . GLY A 1 84 ? 19.612 -9.141 -25.099 1.00 85.00 84 GLY A O 1
ATOM 643 N N . ARG A 1 85 ? 19.495 -10.409 -23.253 1.00 86.88 85 ARG A N 1
ATOM 644 C CA . ARG A 1 85 ? 18.030 -10.406 -23.129 1.00 86.88 85 ARG A CA 1
ATOM 645 C C . ARG A 1 85 ? 17.553 -9.252 -22.234 1.00 86.88 85 ARG A C 1
ATOM 647 O O . ARG A 1 85 ? 18.264 -8.839 -21.318 1.00 86.88 85 ARG A O 1
ATOM 654 N N . PRO A 1 86 ? 16.331 -8.724 -22.444 1.00 86.19 86 PRO A N 1
ATOM 655 C CA . PRO A 1 86 ? 15.750 -7.734 -21.542 1.00 86.19 86 PRO A CA 1
ATOM 656 C C . PRO A 1 86 ? 15.533 -8.295 -20.132 1.00 86.19 86 PRO A C 1
ATOM 658 O O . PRO A 1 86 ? 14.903 -9.341 -19.964 1.00 86.19 86 PRO A O 1
ATOM 661 N N . ARG A 1 87 ? 15.987 -7.564 -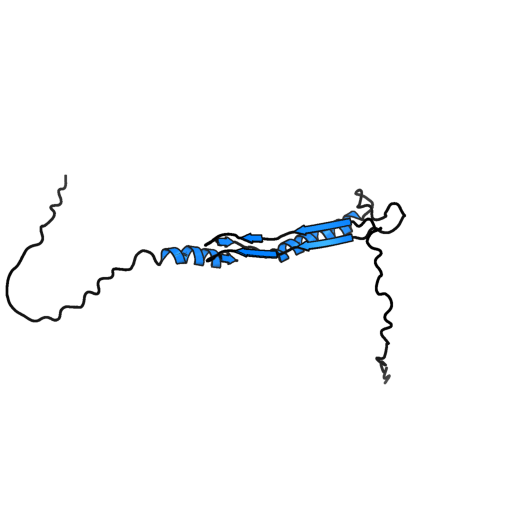19.112 1.00 86.94 87 ARG A N 1
ATOM 662 C CA . ARG A 1 87 ? 15.767 -7.910 -17.703 1.00 86.94 87 ARG A CA 1
ATOM 663 C C . ARG A 1 87 ? 14.312 -7.634 -17.297 1.00 86.94 87 ARG A C 1
ATOM 665 O O . ARG A 1 87 ? 13.856 -6.496 -17.443 1.00 86.94 87 ARG A O 1
ATOM 672 N N . PRO A 1 88 ? 13.577 -8.622 -16.752 1.00 86.38 88 PRO A N 1
ATOM 673 C CA . PRO A 1 88 ? 12.250 -8.389 -16.187 1.00 86.38 88 PRO A CA 1
ATOM 674 C C . PRO A 1 88 ? 12.308 -7.457 -14.972 1.00 86.38 88 PRO A C 1
ATOM 676 O O . PRO A 1 88 ? 13.269 -7.492 -14.207 1.00 86.38 88 PRO A O 1
ATOM 679 N N . PHE A 1 89 ? 11.261 -6.660 -14.751 1.00 85.31 89 PHE A N 1
ATOM 680 C CA . PHE A 1 89 ? 11.117 -5.838 -13.547 1.00 85.31 89 PHE A CA 1
ATOM 681 C C . PHE A 1 89 ? 9.960 -6.368 -12.698 1.00 85.31 89 PHE A C 1
ATOM 683 O O . PHE A 1 89 ? 8.820 -6.399 -13.165 1.00 85.31 89 PHE A O 1
ATOM 690 N N . ARG A 1 90 ? 10.238 -6.780 -11.458 1.00 89.00 90 ARG A N 1
ATOM 691 C CA . ARG A 1 90 ? 9.240 -7.356 -10.548 1.00 89.00 90 ARG A CA 1
ATOM 692 C C . ARG A 1 90 ? 9.055 -6.460 -9.333 1.00 89.00 90 ARG A C 1
ATOM 694 O O . ARG A 1 90 ? 10.009 -6.182 -8.614 1.00 89.00 90 ARG A O 1
ATOM 701 N N . ILE A 1 91 ? 7.813 -6.044 -9.086 1.00 89.94 91 ILE A N 1
ATOM 702 C CA . ILE A 1 91 ? 7.442 -5.266 -7.900 1.00 89.94 91 ILE A CA 1
ATOM 703 C C . ILE A 1 91 ? 6.529 -6.108 -7.022 1.00 89.94 91 ILE A C 1
ATOM 705 O O . ILE A 1 91 ? 5.433 -6.480 -7.438 1.00 89.94 91 ILE A O 1
ATOM 709 N N . THR A 1 92 ? 6.963 -6.360 -5.792 1.00 94.25 92 THR A N 1
ATOM 710 C CA . THR A 1 92 ? 6.164 -7.044 -4.774 1.00 94.25 92 THR A CA 1
ATOM 711 C C . THR A 1 92 ? 5.788 -6.046 -3.687 1.00 94.25 92 THR A C 1
ATOM 713 O O . THR A 1 92 ? 6.662 -5.440 -3.068 1.00 94.25 92 THR A O 1
ATOM 716 N N . VAL A 1 93 ? 4.490 -5.880 -3.429 1.00 94.19 93 VAL A N 1
ATOM 717 C CA . VAL A 1 93 ? 3.977 -4.929 -2.434 1.00 94.19 93 VAL A CA 1
ATOM 718 C C . VAL A 1 93 ? 3.250 -5.671 -1.319 1.00 94.19 93 VAL A C 1
ATOM 720 O O . VAL A 1 93 ? 2.304 -6.411 -1.574 1.00 94.19 93 VAL A O 1
ATOM 723 N N . ALA A 1 94 ? 3.672 -5.439 -0.078 1.00 94.62 94 ALA A N 1
ATOM 724 C CA . ALA A 1 94 ? 3.015 -5.923 1.128 1.00 94.62 94 ALA A CA 1
ATOM 725 C C . ALA A 1 94 ? 2.532 -4.727 1.962 1.00 94.62 94 ALA A C 1
ATOM 727 O O . ALA A 1 94 ? 3.324 -4.030 2.594 1.00 94.62 94 ALA A O 1
ATOM 728 N N . ALA A 1 95 ? 1.222 -4.494 1.965 1.00 94.94 95 ALA A N 1
ATOM 729 C CA . ALA A 1 95 ? 0.579 -3.413 2.708 1.00 94.94 95 ALA A CA 1
ATOM 730 C C . ALA A 1 95 ? -0.523 -3.997 3.596 1.00 94.94 95 ALA A C 1
ATOM 732 O O . ALA A 1 95 ? -1.690 -4.053 3.218 1.00 94.94 95 ALA A O 1
ATOM 733 N N . GLY A 1 96 ? -0.120 -4.505 4.758 1.00 94.31 96 GLY A N 1
ATOM 734 C CA . GLY A 1 96 ? -1.010 -5.138 5.729 1.00 94.31 96 GLY A CA 1
ATOM 735 C C . GLY A 1 96 ? -1.160 -4.315 7.002 1.00 94.31 96 GLY A C 1
ATOM 736 O O . GLY A 1 96 ? -0.322 -3.475 7.321 1.00 94.31 96 GLY A O 1
ATOM 737 N N . MET A 1 97 ? -2.216 -4.586 7.757 1.00 94.25 97 MET A N 1
ATOM 738 C CA . MET A 1 97 ? -2.367 -4.074 9.111 1.00 94.25 97 MET A CA 1
ATOM 739 C C . MET A 1 97 ? -2.817 -5.218 10.010 1.00 94.25 97 MET A C 1
ATOM 741 O O . MET A 1 97 ? -3.848 -5.829 9.738 1.00 94.25 97 MET A O 1
ATOM 745 N N . ASN A 1 98 ? -2.033 -5.513 11.044 1.00 95.62 98 ASN A N 1
ATOM 746 C CA . ASN A 1 98 ? -2.365 -6.508 12.055 1.00 95.62 98 ASN A CA 1
ATOM 747 C C . ASN A 1 98 ? -2.555 -5.812 13.403 1.00 95.62 98 ASN A C 1
ATOM 749 O O . ASN A 1 98 ? -1.724 -4.995 13.802 1.00 95.62 98 ASN A O 1
ATOM 753 N N . VAL A 1 99 ? -3.660 -6.114 14.079 1.00 95.56 99 VAL A N 1
ATOM 754 C CA . VAL A 1 99 ? -4.009 -5.516 15.370 1.00 95.56 99 VAL A CA 1
ATOM 755 C C . VAL A 1 99 ? -4.403 -6.636 16.311 1.00 95.56 99 VAL A C 1
ATOM 757 O O . VAL A 1 99 ? -5.434 -7.281 16.125 1.00 95.56 99 VAL A O 1
ATOM 760 N N . GLU A 1 100 ? -3.584 -6.837 17.328 1.00 97.19 100 GLU A N 1
ATOM 761 C CA . GLU A 1 100 ? -3.756 -7.860 18.349 1.00 97.19 100 GLU A CA 1
ATOM 762 C C . GLU A 1 100 ? -4.022 -7.206 19.706 1.00 97.19 100 GLU A C 1
ATOM 764 O O . GLU A 1 100 ? -3.547 -6.105 19.976 1.00 97.19 100 GLU A O 1
ATOM 769 N N . GLY A 1 101 ? -4.793 -7.883 20.559 1.00 95.00 101 GLY A N 1
ATOM 770 C CA . GLY A 1 101 ? -5.270 -7.341 21.833 1.00 95.00 101 GLY A CA 1
ATOM 771 C C . GLY A 1 101 ? -6.624 -6.631 21.728 1.00 95.00 101 GLY A C 1
ATOM 772 O O . GLY A 1 101 ? -7.389 -6.821 20.780 1.00 95.00 101 GLY A O 1
ATOM 773 N N . SER A 1 102 ? -6.964 -5.848 22.746 1.00 94.50 102 SER A N 1
ATOM 774 C CA . SER A 1 102 ? -8.300 -5.301 22.988 1.00 94.50 102 SER A CA 1
ATOM 775 C C . SER A 1 102 ? -8.276 -3.802 23.299 1.00 94.50 102 SER A C 1
ATOM 777 O O . SER A 1 102 ? -7.323 -3.257 23.849 1.00 94.50 102 SER A O 1
ATOM 779 N N . GLY A 1 103 ? -9.345 -3.090 22.932 1.00 92.00 103 GLY A N 1
ATOM 780 C CA . GLY A 1 103 ? -9.451 -1.645 23.181 1.00 92.00 103 GLY A CA 1
ATOM 781 C C . GLY A 1 103 ? -8.508 -0.778 22.337 1.00 92.00 103 GLY A C 1
ATOM 782 O O . GLY A 1 103 ? -8.313 0.389 22.665 1.00 92.00 103 GLY A O 1
ATOM 783 N N . ASN A 1 104 ? -7.925 -1.331 21.271 1.00 93.38 104 ASN A N 1
ATOM 784 C CA . ASN A 1 104 ? -7.075 -0.593 20.343 1.00 93.38 104 ASN A CA 1
ATOM 785 C C . ASN A 1 104 ? -7.915 0.326 19.448 1.00 93.38 104 ASN A C 1
ATOM 787 O O . ASN A 1 104 ? -8.946 -0.079 18.911 1.00 93.38 104 ASN A O 1
ATOM 791 N N . VAL A 1 105 ? -7.447 1.557 19.259 1.00 93.44 105 VAL A N 1
ATOM 792 C CA . VAL A 1 105 ? -8.036 2.542 18.352 1.00 93.44 105 VAL A CA 1
ATOM 793 C C . VAL A 1 105 ? -6.984 2.971 17.344 1.00 93.44 105 VAL A C 1
ATOM 795 O O . VAL A 1 105 ? -5.917 3.466 17.708 1.00 93.44 105 VAL A O 1
ATOM 798 N N . LEU A 1 106 ? -7.310 2.801 16.067 1.00 93.06 106 LEU A N 1
ATOM 799 C CA . LEU A 1 106 ? -6.556 3.342 14.947 1.00 93.06 106 LEU A CA 1
ATOM 800 C C . LEU A 1 106 ? -7.466 4.254 14.139 1.00 93.06 106 LEU A C 1
ATOM 802 O O . LEU A 1 106 ? -8.606 3.887 13.852 1.00 93.06 106 LEU A O 1
ATOM 806 N N . GLY A 1 107 ? -6.979 5.428 13.756 1.00 91.00 107 GLY A N 1
ATOM 807 C CA . GLY A 1 107 ? -7.753 6.306 12.887 1.00 91.00 107 GLY A CA 1
ATOM 808 C C . GLY A 1 107 ? -7.338 7.761 12.965 1.00 91.00 107 GLY A C 1
ATOM 809 O O . GLY A 1 107 ? -6.236 8.091 13.399 1.00 91.00 107 GLY A O 1
ATOM 810 N N . SER A 1 108 ? -8.245 8.628 12.523 1.00 91.12 108 SER A N 1
ATOM 811 C CA . SER A 1 108 ? -8.027 10.071 12.495 1.00 91.12 108 SER A CA 1
ATOM 812 C C . SER A 1 108 ? -7.923 10.678 13.896 1.00 91.12 108 SER A C 1
ATOM 814 O O . SER A 1 108 ? -8.331 10.098 14.907 1.00 91.12 108 SER A O 1
ATOM 816 N N . GLU A 1 109 ? -7.407 11.902 13.944 1.00 91.94 109 GLU A N 1
ATOM 817 C CA . GLU A 1 109 ? -7.190 12.652 15.181 1.00 91.94 109 GLU A CA 1
ATOM 818 C C . GLU A 1 109 ? -8.468 12.805 16.017 1.00 91.94 109 GLU A C 1
ATOM 820 O O . GLU A 1 109 ? -8.419 12.749 17.244 1.00 91.94 109 GLU A O 1
ATOM 825 N N . GLU A 1 110 ? -9.623 12.938 15.366 1.00 90.12 110 GLU A N 1
ATOM 826 C CA . GLU A 1 110 ? -10.927 13.051 16.022 1.00 90.12 110 GLU A CA 1
ATOM 827 C C . GLU A 1 110 ? -11.282 11.789 16.819 1.00 90.12 110 GLU A C 1
ATOM 829 O O . GLU A 1 110 ? -11.636 11.881 17.998 1.00 90.12 110 GLU A O 1
ATOM 834 N N . HIS A 1 111 ? -11.106 10.608 16.217 1.00 88.44 111 HIS A N 1
ATOM 835 C CA . HIS A 1 111 ? -11.370 9.322 16.866 1.00 88.44 111 HIS A CA 1
ATOM 836 C C . HIS A 1 111 ? -10.427 9.087 18.051 1.00 88.44 111 HIS A C 1
ATOM 838 O O . HIS A 1 111 ? -10.855 8.641 19.119 1.00 88.44 111 HIS A O 1
ATOM 844 N N . ILE A 1 112 ? -9.153 9.459 17.897 1.00 92.25 112 ILE A N 1
ATOM 845 C CA . ILE A 1 112 ? -8.148 9.359 18.962 1.00 92.25 112 ILE A CA 1
ATOM 846 C C . ILE A 1 112 ? -8.491 10.301 20.123 1.00 92.25 112 ILE A C 1
ATOM 848 O O . ILE A 1 112 ? -8.486 9.887 21.285 1.00 92.25 112 ILE A O 1
ATOM 852 N N . LYS A 1 113 ? -8.852 11.558 19.835 1.00 91.00 113 LYS A N 1
ATOM 853 C CA . LYS A 1 113 ? -9.268 12.533 20.858 1.00 91.00 113 LYS A CA 1
ATOM 854 C C . LYS A 1 113 ? -10.517 12.076 21.604 1.00 91.00 113 LYS A C 1
ATOM 856 O O . LYS A 1 113 ? -10.573 12.221 22.826 1.00 91.00 113 LYS A O 1
ATOM 861 N N . GLN A 1 114 ? -11.497 11.503 20.908 1.00 87.44 114 GLN A N 1
ATOM 862 C CA . GLN A 1 114 ? -12.704 10.969 21.536 1.00 87.44 114 GLN A CA 1
ATOM 863 C C . GLN A 1 114 ? -12.387 9.783 22.457 1.00 87.44 114 GLN A C 1
ATOM 865 O O . GLN A 1 114 ? -12.879 9.741 23.588 1.00 87.44 114 GLN A O 1
ATOM 870 N N . PHE A 1 115 ? -11.526 8.861 22.019 1.00 87.00 115 PHE A N 1
ATOM 871 C CA . PHE A 1 115 ? -11.078 7.726 22.827 1.00 87.00 115 PHE A CA 1
ATOM 872 C C . PHE A 1 115 ? -10.337 8.174 24.098 1.00 87.00 115 PHE A C 1
ATOM 874 O O . PHE A 1 115 ? -10.657 7.731 25.205 1.00 87.00 115 PHE A O 1
ATOM 881 N N . LEU A 1 116 ? -9.407 9.124 23.967 1.00 86.88 116 LEU A N 1
ATOM 882 C CA . LEU A 1 116 ? -8.653 9.677 25.097 1.00 86.88 116 LEU A CA 1
ATOM 883 C C . LEU A 1 116 ? -9.526 10.538 26.029 1.00 86.88 116 LEU A C 1
ATOM 885 O O . LEU A 1 116 ? -9.320 10.547 27.245 1.00 86.88 116 LEU A O 1
ATOM 889 N N . GLY A 1 117 ? -10.517 11.250 25.485 1.00 81.44 117 GLY A N 1
ATOM 890 C CA . GLY A 1 117 ? -11.455 12.083 26.242 1.00 81.44 117 GLY A CA 1
ATOM 891 C C . GLY A 1 117 ? -12.522 11.281 26.995 1.00 81.44 117 GLY A C 1
ATOM 892 O O . GLY A 1 117 ? -12.895 11.648 28.111 1.00 81.44 117 GLY A O 1
ATOM 893 N N . GLY A 1 118 ? -12.974 10.156 26.433 1.00 67.31 118 GLY A N 1
ATOM 894 C CA . GLY A 1 118 ? -13.984 9.276 27.029 1.00 67.31 118 GLY A CA 1
ATOM 895 C C . GLY A 1 118 ? -13.532 8.583 28.320 1.00 67.31 118 GLY A C 1
ATOM 896 O O . GLY A 1 118 ? -14.359 8.339 29.202 1.00 67.31 118 GLY A O 1
ATOM 897 N N . LYS A 1 119 ? -12.222 8.348 28.491 1.00 58.09 119 LYS A N 1
ATOM 898 C CA . LYS A 1 119 ? -11.649 7.776 29.727 1.00 58.09 119 LYS A CA 1
ATOM 899 C C . LYS A 1 119 ? -11.805 8.683 30.955 1.00 58.09 119 LYS A C 1
ATOM 901 O O . LYS A 1 119 ? -11.840 8.176 32.069 1.00 58.09 119 LYS A O 1
ATOM 906 N N . ARG A 1 120 ? -11.960 10.002 30.786 1.00 57.25 120 ARG A N 1
ATOM 907 C CA . ARG A 1 120 ? -12.035 10.952 31.917 1.00 57.25 120 ARG A CA 1
ATOM 908 C C . ARG A 1 120 ? -13.416 11.059 32.568 1.00 57.25 120 ARG A C 1
ATOM 910 O O . ARG A 1 120 ? -13.534 11.683 33.611 1.00 57.25 120 ARG A O 1
ATOM 917 N N . LYS A 1 121 ? -14.469 10.487 31.971 1.00 56.09 121 LYS A N 1
ATOM 918 C CA . LYS A 1 121 ? -15.858 10.721 32.418 1.00 56.09 121 LYS A CA 1
ATOM 919 C C . LYS A 1 121 ? -1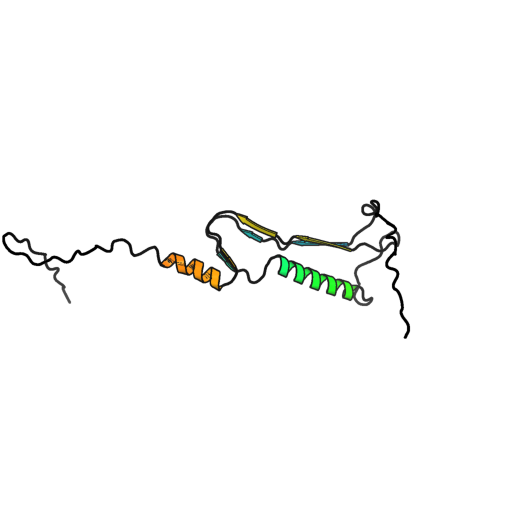6.482 9.572 33.217 1.00 56.09 121 LYS A C 1
ATOM 921 O O . LYS A 1 121 ? -17.651 9.661 33.572 1.00 56.09 121 LYS A O 1
ATOM 926 N N . ARG A 1 122 ? -15.734 8.497 33.492 1.00 53.97 122 ARG A N 1
ATOM 927 C CA . ARG A 1 122 ? -16.237 7.296 34.193 1.00 53.97 122 ARG A CA 1
ATOM 928 C C . ARG A 1 122 ? -15.540 7.008 35.533 1.00 53.97 122 ARG A C 1
ATOM 930 O O . ARG A 1 122 ? -15.605 5.880 36.001 1.00 53.97 122 ARG A O 1
ATOM 937 N N . GLY A 1 123 ? -14.877 8.004 36.130 1.00 51.66 123 GLY A N 1
ATOM 938 C CA . GLY A 1 123 ? -14.025 7.814 37.312 1.00 51.66 123 GLY A CA 1
ATOM 939 C C . GLY A 1 123 ? -14.342 8.631 38.568 1.00 51.66 123 GLY A C 1
ATOM 940 O O . GLY A 1 123 ? -13.671 8.398 39.556 1.00 51.66 123 GLY A O 1
ATOM 941 N N . ASP A 1 124 ? -15.331 9.536 38.576 1.00 53.69 124 ASP A N 1
ATOM 942 C CA . ASP A 1 124 ? -15.613 10.402 39.743 1.00 53.69 124 ASP A CA 1
ATOM 943 C C . ASP A 1 124 ? -17.113 10.737 39.864 1.00 53.69 124 ASP A C 1
ATOM 945 O O . ASP A 1 124 ? -17.527 11.890 39.729 1.00 53.69 124 ASP A O 1
ATOM 949 N N . GLY A 1 125 ? -17.978 9.735 40.046 1.00 52.31 125 GLY A N 1
ATOM 950 C CA . GLY A 1 125 ? -19.418 10.017 40.101 1.00 52.31 125 GLY A CA 1
ATOM 951 C C . GLY A 1 125 ? -20.349 8.914 40.584 1.00 52.31 125 GLY A C 1
ATOM 952 O O . GLY A 1 125 ? -21.543 9.022 40.320 1.00 52.31 125 GLY A O 1
ATOM 953 N N . ASP A 1 126 ? -19.855 7.887 41.278 1.00 46.91 126 ASP A N 1
ATOM 954 C CA . ASP A 1 126 ? -20.722 6.904 41.934 1.00 46.91 126 ASP A CA 1
ATOM 955 C C . ASP A 1 126 ? -20.612 7.030 43.458 1.00 46.91 126 ASP A C 1
ATOM 957 O O . ASP A 1 126 ? -19.522 7.024 44.026 1.00 46.91 126 ASP A O 1
ATOM 961 N N . GLY A 1 127 ? -21.754 7.249 44.103 1.00 43.19 127 GLY A N 1
ATOM 962 C CA . GLY A 1 127 ? -21.866 7.710 45.491 1.00 43.19 127 GLY A CA 1
ATOM 963 C C . GLY A 1 127 ? -22.842 8.875 45.683 1.00 43.19 127 GLY A C 1
ATOM 964 O O . GLY A 1 127 ? -22.968 9.391 46.795 1.00 43.19 127 GLY A O 1
ATOM 965 N N . GLY A 1 128 ? -23.556 9.280 44.623 1.00 42.44 128 GLY A N 1
ATOM 966 C CA . GLY A 1 128 ? -24.730 10.149 44.685 1.00 42.44 128 GLY A CA 1
ATOM 967 C C . GLY A 1 128 ? -25.806 9.544 45.584 1.00 42.44 128 GLY A C 1
ATOM 968 O O . GLY A 1 128 ? -26.702 8.837 45.133 1.00 42.44 128 GLY A O 1
ATOM 969 N N . ARG A 1 129 ? -25.681 9.825 46.880 1.00 41.25 129 ARG A N 1
ATOM 970 C CA . ARG A 1 129 ? -26.650 9.578 47.941 1.00 41.25 129 ARG A CA 1
ATOM 971 C C . ARG A 1 129 ? -28.006 10.100 47.470 1.00 41.25 129 ARG A C 1
ATOM 973 O O . ARG A 1 129 ? -28.216 11.310 47.416 1.00 41.25 129 ARG A O 1
ATOM 980 N N . VAL A 1 130 ? -28.912 9.191 47.116 1.00 43.75 130 VAL A N 1
ATOM 981 C CA . VAL A 1 130 ? -30.324 9.507 46.890 1.00 43.75 130 VAL A CA 1
ATOM 982 C C . VAL A 1 130 ? -30.868 10.011 48.223 1.00 43.75 130 VAL A C 1
ATOM 984 O O . VAL A 1 130 ? -31.163 9.237 49.132 1.00 43.75 130 VAL A O 1
ATOM 987 N N . VAL A 1 131 ? -30.913 11.332 48.379 1.00 46.66 131 VAL A N 1
ATOM 988 C CA . VAL A 1 131 ? -31.591 11.985 49.495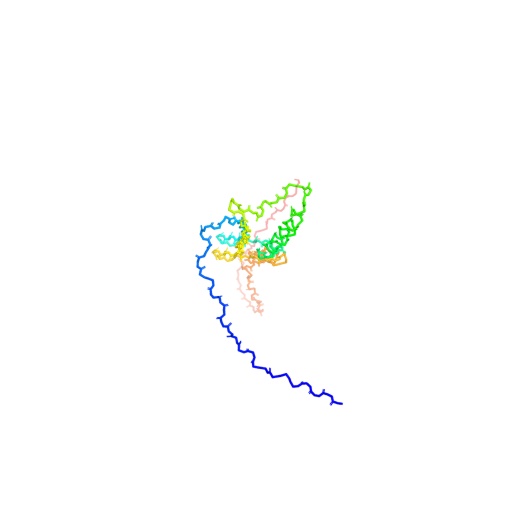 1.00 46.66 131 VAL A CA 1
ATOM 989 C C . VAL A 1 131 ? -33.074 11.915 49.161 1.00 46.66 131 VAL A C 1
ATOM 991 O O . VAL A 1 131 ? -33.596 12.739 48.414 1.00 46.66 131 VAL A O 1
ATOM 994 N N . VAL A 1 132 ? -33.739 10.864 49.637 1.00 43.97 132 VAL A N 1
ATOM 995 C CA . VAL A 1 132 ? -35.198 10.787 49.599 1.00 43.97 132 VAL A CA 1
ATOM 996 C C . VAL A 1 132 ? -35.705 11.927 50.480 1.00 43.97 132 VAL A C 1
ATOM 998 O O . VAL A 1 132 ? -35.353 12.010 51.657 1.00 43.97 132 VAL A O 1
ATOM 1001 N N . ALA A 1 133 ? -36.438 12.862 49.878 1.00 41.12 133 ALA A N 1
ATOM 1002 C CA . ALA A 1 133 ? -37.012 14.007 50.565 1.00 41.12 133 ALA A CA 1
ATOM 1003 C C . ALA A 1 133 ? -37.928 13.520 51.697 1.00 41.12 133 ALA A C 1
ATOM 1005 O O . ALA A 1 133 ? -38.883 12.785 51.456 1.00 41.12 133 ALA A O 1
ATOM 1006 N N . ALA A 1 134 ? -37.600 13.916 52.928 1.00 42.38 134 ALA A N 1
ATOM 1007 C CA . ALA A 1 134 ? -38.418 13.674 54.103 1.00 42.38 134 ALA A CA 1
ATOM 1008 C C . ALA A 1 134 ? -39.709 14.501 54.010 1.00 42.38 134 ALA A C 1
ATOM 1010 O O . ALA A 1 134 ? -39.671 15.735 54.017 1.00 42.38 134 ALA A O 1
ATOM 1011 N N . ASP A 1 135 ? -40.830 13.791 53.912 1.00 43.28 135 ASP A N 1
ATOM 1012 C CA . ASP A 1 135 ? -42.167 14.292 54.197 1.00 43.28 135 ASP A CA 1
ATOM 1013 C C . ASP A 1 135 ? -42.273 14.639 55.690 1.00 43.28 135 ASP A C 1
ATOM 1015 O O . ASP A 1 135 ? -41.707 13.959 56.552 1.00 43.28 135 ASP A O 1
ATOM 1019 N N . LYS A 1 136 ? -42.930 15.757 55.990 1.00 48.03 136 LYS A N 1
ATOM 1020 C CA . LYS A 1 136 ? -43.015 16.316 57.340 1.00 48.03 136 LYS A CA 1
ATOM 1021 C C . LYS A 1 136 ? -44.115 15.599 58.127 1.00 48.03 136 LYS A C 1
ATOM 1023 O O . LYS A 1 136 ? -45.289 15.820 57.859 1.00 48.03 136 LYS A O 1
ATOM 1028 N N . GLY A 1 137 ? -43.737 14.837 59.148 1.00 37.28 137 GLY A N 1
ATOM 1029 C CA . GLY A 1 137 ? -44.633 14.268 60.160 1.00 37.28 137 GLY A CA 1
ATOM 1030 C C . GLY A 1 137 ? -43.953 14.289 61.528 1.00 37.28 137 GLY A C 1
ATOM 1031 O O . GLY A 1 137 ? -42.735 14.176 61.599 1.00 37.28 137 GLY A O 1
ATOM 1032 N N . SER A 1 138 ? -44.718 14.542 62.580 1.00 48.44 138 SER A N 1
ATOM 1033 C CA . SER A 1 138 ? -44.301 15.133 63.850 1.00 48.44 138 SER A CA 1
ATOM 1034 C C . SER A 1 138 ? -43.882 14.139 64.949 1.00 48.44 138 SER A C 1
ATOM 1036 O O . SER A 1 138 ? -44.207 12.958 64.893 1.00 48.44 138 SER A O 1
ATOM 1038 N N . ASP A 1 139 ? -43.225 14.724 65.958 1.00 47.84 139 ASP A N 1
ATOM 1039 C CA . ASP A 1 139 ? -43.155 14.348 67.381 1.00 47.84 139 ASP A CA 1
ATOM 1040 C C . ASP A 1 139 ? -42.100 13.332 67.894 1.00 47.84 139 ASP A C 1
ATOM 1042 O O . ASP A 1 139 ? -41.992 12.190 67.461 1.00 47.84 139 ASP A O 1
ATOM 1046 N N . ASP A 1 140 ? -41.378 13.835 68.908 1.00 45.31 140 ASP A N 1
ATOM 1047 C CA . ASP A 1 140 ? -40.709 13.178 70.043 1.00 45.31 140 ASP A CA 1
ATOM 1048 C C . ASP A 1 140 ? -39.260 12.615 69.968 1.00 45.31 140 ASP A C 1
ATOM 1050 O O . ASP A 1 140 ? -38.966 11.541 69.456 1.00 45.31 140 ASP A O 1
ATOM 1054 N N . ASP A 1 141 ? -38.402 13.365 70.683 1.00 48.28 141 ASP A N 1
ATOM 1055 C CA . ASP A 1 141 ? -37.310 12.974 71.596 1.00 48.28 141 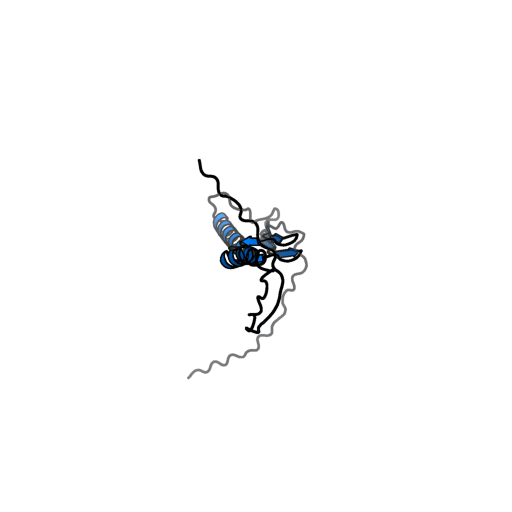ASP A CA 1
ATOM 1056 C C . ASP A 1 141 ? -35.861 12.700 71.099 1.00 48.28 141 ASP A C 1
ATOM 1058 O O . ASP A 1 141 ? -35.581 11.999 70.133 1.00 48.28 141 ASP A O 1
ATOM 1062 N N . ALA A 1 142 ? -34.931 13.263 71.888 1.00 45.47 142 ALA A N 1
ATOM 1063 C CA . ALA A 1 142 ? -33.477 13.068 71.984 1.00 45.47 142 ALA A CA 1
ATOM 1064 C C . ALA A 1 142 ? -32.525 13.559 70.857 1.00 45.47 142 ALA A C 1
ATOM 1066 O O . ALA A 1 142 ? -32.287 12.927 69.832 1.00 45.47 142 ALA A O 1
ATOM 1067 N N . SER A 1 143 ? -31.822 14.666 71.146 1.00 52.16 143 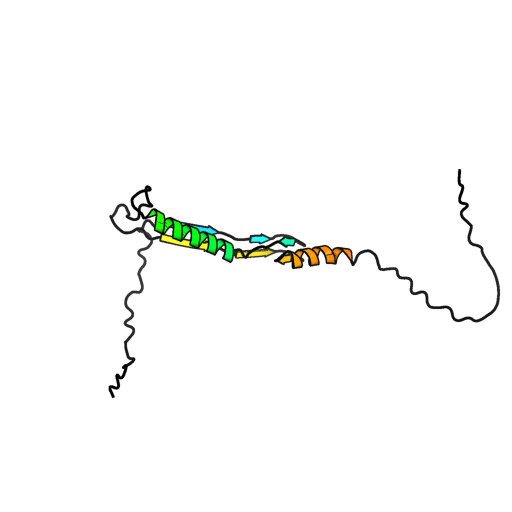SER A N 1
ATOM 1068 C CA . SER A 1 143 ? -30.631 15.155 70.416 1.00 52.16 143 SER A CA 1
ATOM 1069 C C . SER A 1 143 ? -29.386 14.267 70.609 1.00 52.16 143 SER A C 1
ATOM 1071 O O . SER A 1 143 ? -29.186 13.720 71.693 1.00 52.16 143 SER A O 1
ATOM 1073 N N . PRO A 1 144 ? -28.430 14.285 69.655 1.00 45.00 144 PRO A N 1
ATOM 1074 C CA . PRO A 1 144 ? -27.088 14.777 70.007 1.00 45.00 144 PRO A CA 1
ATOM 1075 C C . PRO A 1 144 ? -26.470 15.724 68.952 1.00 45.00 144 PRO A C 1
ATOM 1077 O O . PRO A 1 144 ? -26.631 15.562 67.746 1.00 45.00 144 PRO A O 1
ATOM 1080 N N . GLN A 1 145 ? -25.746 16.743 69.425 1.00 59.22 145 GLN A N 1
ATOM 1081 C CA . GLN A 1 145 ? -25.262 17.889 68.639 1.00 59.22 145 GLN A CA 1
ATOM 1082 C C . GLN A 1 145 ? -24.015 17.620 67.764 1.00 59.22 145 GLN A C 1
ATOM 1084 O O . GLN A 1 145 ? -23.111 16.900 68.198 1.00 59.22 145 GLN A O 1
ATOM 1089 N N . PRO A 1 146 ? -23.857 18.301 66.607 1.00 53.16 146 PRO A N 1
ATOM 1090 C CA . PRO A 1 146 ? -22.601 18.315 65.858 1.00 53.16 146 PRO A CA 1
ATOM 1091 C C . PRO A 1 146 ? -21.593 19.334 66.427 1.00 53.16 146 PRO A C 1
ATOM 1093 O O . PRO A 1 146 ? -21.866 20.529 66.557 1.00 53.16 146 PRO A O 1
ATOM 1096 N N . ARG A 1 147 ? -20.381 18.856 66.742 1.00 54.12 147 ARG A N 1
ATOM 1097 C CA . ARG A 1 147 ? -19.239 19.664 67.207 1.00 54.12 147 ARG A CA 1
ATOM 1098 C C . ARG A 1 147 ? -18.796 20.666 66.128 1.00 54.12 147 ARG A C 1
ATOM 1100 O O . ARG A 1 147 ? -18.390 20.272 65.039 1.00 54.12 147 ARG A O 1
ATOM 1107 N N . ARG A 1 148 ? -18.818 21.966 66.452 1.00 60.06 148 ARG A N 1
ATOM 1108 C CA . ARG A 1 148 ? -18.267 23.045 65.609 1.00 60.06 148 ARG A CA 1
ATOM 1109 C C . ARG A 1 148 ? -16.732 23.008 65.632 1.00 60.06 148 ARG A C 1
ATOM 1111 O O . ARG A 1 148 ? -16.130 23.158 66.693 1.00 60.06 148 ARG A O 1
ATOM 1118 N N . LEU A 1 149 ? -16.103 22.879 64.464 1.00 55.38 149 LEU A N 1
ATOM 1119 C CA . LEU A 1 149 ? -14.675 23.150 64.269 1.00 55.38 149 LEU A CA 1
ATOM 1120 C C . LEU A 1 149 ? -14.431 24.665 64.346 1.00 55.38 149 LEU A C 1
ATOM 1122 O O . LEU A 1 149 ? -15.024 25.443 63.597 1.00 55.38 149 LEU A O 1
ATOM 1126 N N . ARG A 1 150 ? -13.580 25.090 65.288 1.00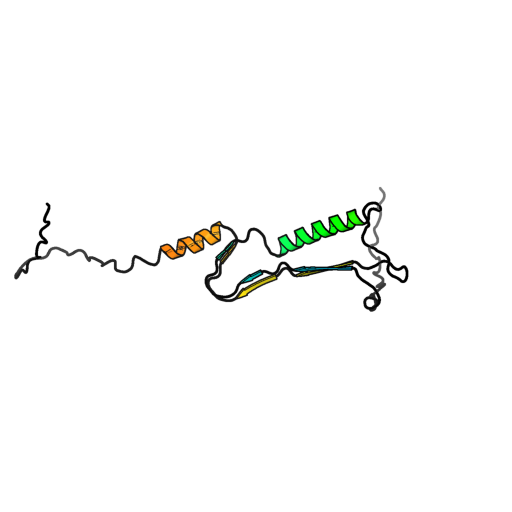 53.66 150 ARG A N 1
ATOM 1127 C CA . ARG A 1 150 ? -13.176 26.491 65.461 1.00 53.66 150 ARG A CA 1
ATOM 1128 C C . ARG A 1 150 ? -12.123 26.843 64.409 1.00 53.66 150 ARG A C 1
ATOM 1130 O O . ARG A 1 150 ? -11.067 26.226 64.359 1.00 53.66 150 ARG A O 1
ATOM 1137 N N . ARG A 1 151 ? -12.413 27.859 63.596 1.00 51.62 151 ARG A N 1
ATOM 1138 C CA . ARG A 1 151 ? -11.454 28.530 62.714 1.00 51.62 151 ARG A CA 1
ATOM 1139 C C . ARG A 1 151 ? -10.623 29.481 63.579 1.00 51.62 151 ARG A C 1
ATOM 1141 O O . ARG A 1 151 ? -11.182 30.432 64.118 1.00 51.62 151 ARG A O 1
ATOM 1148 N N . SER A 1 152 ? -9.332 29.218 63.749 1.00 49.72 152 SER A N 1
ATOM 1149 C CA . SER A 1 152 ? -8.390 30.192 64.308 1.00 49.72 152 SER A CA 1
ATOM 1150 C C . SER A 1 152 ? -7.677 30.902 63.165 1.00 49.72 152 SER A C 1
ATOM 1152 O O . SER A 1 152 ? -6.972 30.277 62.378 1.00 49.72 152 SER A O 1
ATOM 1154 N N . SER A 1 153 ? -7.901 32.206 63.078 1.00 50.28 153 SER A N 1
ATOM 1155 C CA . SER A 1 153 ? -7.046 33.164 62.387 1.00 50.28 153 SER A CA 1
ATOM 1156 C C . SER A 1 153 ? -6.089 33.779 63.403 1.00 50.28 153 SER A C 1
ATOM 1158 O O . SER A 1 153 ? -6.569 34.247 64.437 1.00 50.28 153 SER A O 1
ATOM 1160 N N . ILE A 1 154 ? -4.794 33.772 63.089 1.00 48.97 154 ILE A N 1
ATOM 1161 C CA . ILE A 1 154 ? -3.821 34.879 63.159 1.00 48.97 154 ILE A CA 1
ATOM 1162 C C . ILE A 1 154 ? -2.613 34.426 62.340 1.00 48.97 154 ILE A C 1
ATOM 1164 O O . ILE A 1 154 ? -2.169 33.278 62.561 1.00 48.97 154 ILE A O 1
#

pLDDT: mean 72.85, std 20.59, range [37.09, 97.19]